Protein AF-A0A841VST2-F1 (afdb_monomer)

Mean predicted aligned error: 13.25 Å

Solvent-accessible surface area (backbone atoms only — not comparable to full-atom values): 5389 Å² total; per-residue (Å²): 130,84,52,74,66,56,55,52,56,49,53,66,72,73,59,92,85,74,96,53,72,66,62,54,51,49,41,41,71,74,68,65,55,63,55,68,82,55,51,55,52,50,56,52,47,56,47,49,56,53,35,39,75,72,58,60,30,74,50,74,58,94,65,34,31,26,31,79,87,70,45,82,41,52,39,72,59,51,45,68,78,58,69,76,88,85,128

Secondary structure (DSSP, 8-state):
---HHHHHHHHHHH--S-S-HHHHHHHHHHS----HHHHHHHHHHHHHHHHHHTTS-SEEETTEEE-TT--EE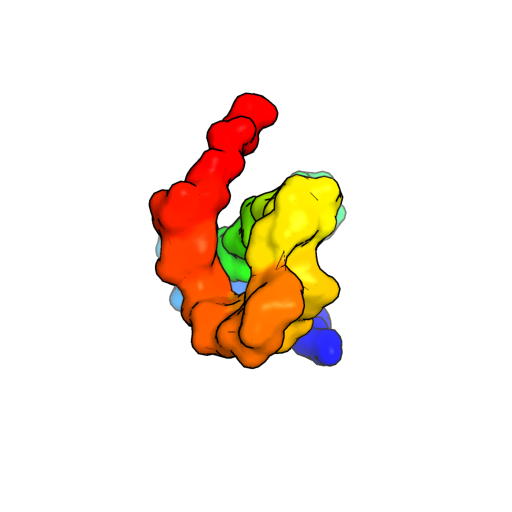EHHHHHHHS-----

pLDDT: mean 76.93, std 16.7, range [44.78, 96.56]

Radius of gyration: 16.6 Å; Cα contacts (8 Å, |Δi|>4): 54; chains: 1; bounding box: 39×29×39 Å

Sequence (87 aa):
MPDAIAYLKEALRTWKGIKSPEAVFVAACKEGCKPESAQVKSAVKDWFEWARRQRIVIAMSGEVVYTPESEAVALAEMMRRYPVLVY

Nearest PDB structures (foldseek):
  8xha-assembly1_B  TM=3.950E-01  e=9.700E+00  Streptomyces albogriseolus 1-36
  2p1a-assembly1_A  TM=2.470E-01  e=5.219E+00  Bacillus cereus ATCC 10987
  7oq4-assembly1_A  TM=2.706E-01  e=4.872E+00  Sulfolobus acidocaldarius DSM 639
  2p1a-assembly1_B  TM=2.590E-01  e=8.452E+00  Bacillus cereus ATCC 10987

Structure (mmCIF, N/CA/C/O backbone):
data_AF-A0A841VST2-F1
#
_entry.id   AF-A0A841VST2-F1
#
loop_
_atom_site.group_PDB
_atom_site.id
_atom_site.type_symbol
_atom_site.label_atom_id
_atom_site.label_alt_id
_atom_site.label_comp_id
_atom_site.label_asym_id
_atom_site.label_entity_id
_atom_site.label_seq_id
_atom_site.pdbx_PDB_ins_code
_atom_site.Cartn_x
_atom_site.Cartn_y
_atom_site.Cartn_z
_atom_site.occupancy
_atom_site.B_iso_or_equiv
_atom_site.auth_seq_id
_atom_site.auth_comp_id
_atom_site.auth_asym_id
_atom_site.auth_atom_id
_atom_site.pdbx_PDB_model_num
ATOM 1 N N . MET A 1 1 ? 12.207 -11.317 -1.825 1.00 44.78 1 MET A N 1
ATOM 2 C CA . MET A 1 1 ? 12.913 -10.201 -2.491 1.00 44.78 1 MET A CA 1
ATOM 3 C C . MET A 1 1 ? 13.228 -10.652 -3.906 1.00 44.78 1 MET A C 1
ATOM 5 O O . MET A 1 1 ? 13.816 -11.720 -4.017 1.00 44.78 1 MET A O 1
ATOM 9 N N . PRO A 1 2 ? 12.787 -9.957 -4.969 1.00 52.53 2 PRO A N 1
ATOM 10 C CA . PRO A 1 2 ? 13.219 -10.296 -6.320 1.00 52.53 2 PRO A CA 1
ATOM 11 C C . PRO A 1 2 ? 14.720 -10.038 -6.419 1.00 52.53 2 PRO A C 1
ATOM 13 O O . PRO A 1 2 ? 15.189 -8.983 -5.989 1.00 52.53 2 PRO A O 1
ATOM 16 N N . ASP A 1 3 ? 15.453 -11.010 -6.945 1.00 69.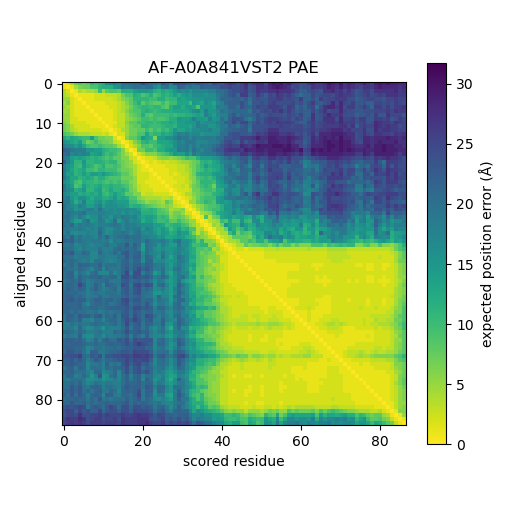56 3 ASP A N 1
ATOM 17 C CA . ASP A 1 3 ? 16.897 -10.910 -7.123 1.00 69.56 3 ASP A CA 1
ATOM 18 C C . ASP A 1 3 ? 17.247 -9.829 -8.164 1.00 69.56 3 ASP A C 1
ATOM 20 O O . ASP A 1 3 ? 16.424 -9.503 -9.028 1.00 69.56 3 ASP A O 1
ATOM 24 N N . ALA A 1 4 ? 18.460 -9.274 -8.124 1.00 69.06 4 ALA A N 1
ATOM 25 C CA . ALA A 1 4 ? 18.870 -8.163 -9.000 1.00 69.06 4 ALA A CA 1
ATOM 26 C C . ALA A 1 4 ? 18.689 -8.485 -10.503 1.00 69.06 4 ALA A C 1
ATOM 28 O O . ALA A 1 4 ? 18.357 -7.619 -11.314 1.00 69.06 4 ALA A O 1
ATOM 29 N N . ILE A 1 5 ? 18.819 -9.765 -10.864 1.00 72.69 5 ILE A N 1
ATOM 30 C CA . ILE A 1 5 ? 18.613 -10.284 -12.222 1.00 72.69 5 ILE A CA 1
ATOM 31 C C . ILE A 1 5 ? 17.137 -10.211 -12.648 1.00 72.69 5 ILE A C 1
ATOM 33 O O . ILE A 1 5 ? 16.848 -9.970 -13.820 1.00 72.69 5 ILE A O 1
ATOM 37 N N . ALA A 1 6 ? 16.193 -10.408 -11.724 1.00 71.00 6 ALA A N 1
ATOM 38 C CA . ALA A 1 6 ? 14.766 -10.302 -12.021 1.00 71.00 6 ALA A CA 1
ATOM 39 C C . ALA A 1 6 ? 14.383 -8.850 -12.345 1.00 71.00 6 ALA A C 1
ATOM 41 O O . ALA A 1 6 ? 13.689 -8.611 -13.332 1.00 71.00 6 ALA A O 1
ATOM 42 N N . TYR A 1 7 ? 14.932 -7.890 -11.593 1.00 66.56 7 TYR A N 1
ATOM 43 C CA . TYR A 1 7 ? 14.775 -6.460 -11.875 1.00 66.56 7 TYR A CA 1
ATOM 44 C C . TYR A 1 7 ? 15.323 -6.072 -13.251 1.00 66.56 7 TYR A C 1
ATOM 46 O O . TYR A 1 7 ? 14.648 -5.373 -14.005 1.00 66.56 7 TYR A O 1
ATOM 54 N N . LEU A 1 8 ? 16.513 -6.565 -13.608 1.00 67.38 8 LEU A N 1
ATOM 55 C CA . LEU A 1 8 ? 17.116 -6.299 -14.914 1.00 67.38 8 LEU A CA 1
ATOM 56 C C . LEU A 1 8 ? 16.266 -6.864 -16.065 1.00 67.38 8 LEU A C 1
ATOM 58 O O . LEU A 1 8 ? 16.048 -6.191 -17.069 1.00 67.38 8 LEU A O 1
ATOM 62 N N . LYS A 1 9 ? 15.746 -8.088 -15.913 1.00 72.50 9 LYS A N 1
ATOM 63 C CA . LYS A 1 9 ? 14.894 -8.734 -16.926 1.00 72.50 9 LYS A CA 1
ATOM 64 C C . LYS A 1 9 ? 13.564 -8.011 -17.132 1.00 72.50 9 LYS A C 1
ATOM 66 O O . LYS A 1 9 ? 13.084 -7.948 -18.262 1.00 72.50 9 LYS A O 1
ATOM 71 N N . GLU A 1 10 ? 12.966 -7.491 -16.065 1.00 68.88 10 GLU A N 1
ATOM 72 C CA . GLU A 1 10 ? 11.714 -6.735 -16.143 1.00 68.88 10 GLU A CA 1
ATOM 73 C C . GLU A 1 10 ? 11.934 -5.368 -16.801 1.00 68.88 10 GLU A C 1
ATOM 75 O O . GLU A 1 10 ? 11.226 -5.033 -17.747 1.00 68.88 10 GLU A O 1
ATOM 80 N N . ALA A 1 11 ? 12.987 -4.646 -16.401 1.00 65.75 11 ALA A N 1
ATOM 81 C CA . ALA A 1 11 ? 13.350 -3.356 -16.988 1.00 65.75 11 ALA A CA 1
ATOM 82 C C . ALA A 1 11 ? 13.646 -3.444 -18.499 1.00 65.75 11 ALA A C 1
ATOM 84 O O . ALA A 1 11 ? 13.270 -2.551 -19.254 1.00 65.75 11 ALA A O 1
ATOM 85 N N . LEU A 1 12 ? 14.266 -4.539 -18.961 1.00 67.75 12 LEU A N 1
ATOM 86 C CA . LEU A 1 12 ? 14.507 -4.784 -20.390 1.00 67.75 12 LEU A CA 1
ATOM 87 C C . LEU A 1 12 ? 13.225 -5.088 -21.184 1.00 67.75 12 LEU A C 1
ATOM 89 O O . LEU A 1 12 ? 13.186 -4.844 -22.388 1.00 67.75 12 LEU A O 1
ATOM 93 N N . ARG A 1 13 ? 12.183 -5.637 -20.545 1.00 68.00 13 ARG A N 1
ATOM 94 C CA . ARG A 1 13 ? 10.920 -6.007 -21.209 1.00 68.00 13 ARG A CA 1
ATOM 95 C C . ARG A 1 13 ? 9.983 -4.824 -21.425 1.00 68.00 13 ARG A C 1
ATOM 97 O O . ARG A 1 13 ? 9.213 -4.847 -22.380 1.00 68.00 13 ARG A O 1
ATOM 104 N N . THR A 1 14 ? 10.010 -3.829 -20.543 1.00 62.53 14 THR A N 1
ATOM 105 C CA . THR A 1 14 ? 9.026 -2.737 -20.542 1.00 62.53 14 THR A CA 1
ATOM 106 C C . THR A 1 14 ? 9.488 -1.473 -21.267 1.00 62.53 14 THR A C 1
ATOM 108 O O . THR A 1 14 ? 8.637 -0.663 -21.629 1.00 62.53 14 THR A O 1
ATOM 111 N N . TRP A 1 15 ? 10.786 -1.291 -21.553 1.00 70.81 15 TRP A N 1
ATOM 112 C CA . TRP A 1 15 ? 11.284 -0.013 -22.084 1.00 70.81 15 TRP A CA 1
ATOM 113 C C . TRP A 1 15 ? 11.617 -0.001 -23.582 1.00 70.81 15 TRP A C 1
ATOM 115 O O . TRP A 1 15 ? 12.613 -0.559 -24.040 1.00 70.81 15 TRP A O 1
ATOM 125 N N . LYS A 1 16 ? 10.808 0.745 -24.351 1.00 54.66 16 LYS A N 1
ATOM 126 C CA . LYS A 1 16 ? 11.099 1.153 -25.734 1.00 54.66 16 LYS A CA 1
ATOM 127 C C . LYS A 1 16 ? 12.027 2.376 -25.722 1.00 54.66 16 LYS A C 1
ATOM 129 O O . LYS A 1 16 ? 11.549 3.475 -25.465 1.00 54.66 16 LYS A O 1
ATOM 134 N N . GLY A 1 17 ? 13.319 2.213 -26.033 1.00 57.66 17 GLY A N 1
ATOM 135 C CA . GLY A 1 17 ? 14.143 3.368 -26.438 1.00 57.66 17 GLY A CA 1
ATOM 136 C C . GLY A 1 17 ? 15.615 3.448 -26.019 1.00 57.66 17 GLY A C 1
ATOM 137 O O . GLY A 1 17 ? 16.195 4.514 -26.201 1.00 57.66 17 GLY A O 1
ATOM 138 N N . ILE A 1 18 ? 16.258 2.393 -25.502 1.00 53.62 18 ILE A N 1
ATOM 139 C CA . ILE A 1 18 ? 17.702 2.429 -25.171 1.00 53.62 18 ILE A CA 1
ATOM 140 C C . ILE A 1 18 ? 18.470 1.371 -25.978 1.00 53.62 18 ILE A C 1
ATOM 142 O O . ILE A 1 18 ? 17.991 0.258 -26.170 1.00 53.62 18 ILE A O 1
ATOM 146 N N . LYS A 1 19 ? 19.660 1.738 -26.481 1.00 60.06 19 LYS A N 1
ATOM 147 C CA . LYS A 1 19 ? 20.448 0.962 -27.459 1.00 60.06 19 LYS A CA 1
ATOM 148 C C . LYS A 1 19 ? 21.261 -0.214 -26.876 1.00 60.06 19 LYS A C 1
ATOM 150 O O . LYS A 1 19 ? 21.664 -1.061 -27.668 1.00 60.06 19 LYS A O 1
ATOM 155 N N . SER A 1 20 ? 21.514 -0.301 -25.558 1.00 64.12 20 SER A N 1
ATOM 156 C CA . SER A 1 20 ? 22.212 -1.459 -24.953 1.00 64.12 20 SER A CA 1
ATOM 157 C C . SER A 1 20 ? 21.970 -1.655 -23.435 1.00 64.12 20 SER A C 1
ATOM 159 O O . SER A 1 20 ? 21.623 -0.693 -22.742 1.00 64.12 20 SER A O 1
ATOM 161 N N . PRO A 1 21 ? 22.174 -2.878 -22.894 1.00 62.47 21 PRO A N 1
ATOM 162 C CA . PRO A 1 21 ? 22.041 -3.202 -21.465 1.00 62.47 21 PRO A CA 1
ATOM 163 C C . PRO A 1 21 ? 23.014 -2.472 -20.522 1.00 62.47 21 PRO A C 1
ATOM 165 O O . PRO A 1 21 ? 22.670 -2.235 -19.365 1.00 62.47 21 PRO A O 1
ATOM 168 N N . GLU A 1 22 ? 24.209 -2.078 -20.972 1.00 65.94 22 GLU A N 1
ATOM 169 C CA . GLU A 1 22 ? 25.169 -1.345 -20.129 1.00 65.94 22 GLU A CA 1
ATOM 170 C C . GLU A 1 22 ? 24.655 0.048 -19.755 1.00 65.94 22 GLU A C 1
ATOM 172 O O . GLU A 1 22 ? 24.811 0.486 -18.615 1.00 65.94 22 GLU A O 1
ATOM 177 N N . ALA A 1 23 ? 23.990 0.733 -20.689 1.00 65.06 23 ALA A N 1
ATOM 178 C CA . ALA A 1 23 ? 23.376 2.031 -20.422 1.00 65.06 23 ALA A CA 1
ATOM 179 C C . ALA A 1 23 ? 22.285 1.928 -19.339 1.00 65.06 23 ALA A C 1
ATOM 181 O O . ALA A 1 23 ? 22.154 2.820 -18.501 1.00 65.06 23 ALA A O 1
ATOM 182 N N . VAL A 1 24 ? 21.561 0.803 -19.307 1.00 61.25 24 VAL A N 1
ATOM 183 C CA . VAL A 1 24 ? 20.551 0.498 -18.279 1.00 61.25 24 VAL A CA 1
ATOM 184 C C . VAL A 1 24 ? 21.202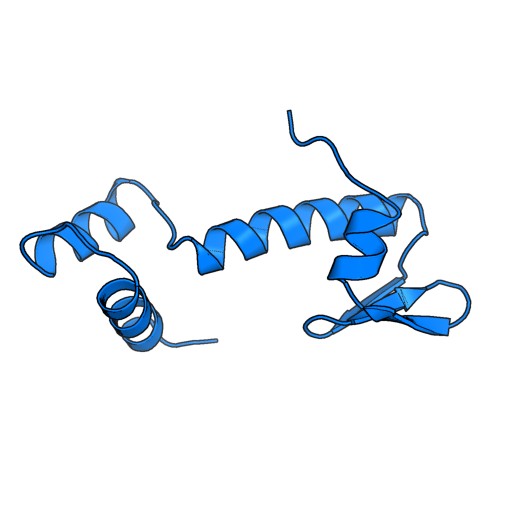 0.322 -16.906 1.00 61.25 24 VAL A C 1
ATOM 186 O O . VAL A 1 24 ? 20.715 0.865 -15.915 1.00 61.25 24 VAL A O 1
ATOM 189 N N . PHE A 1 25 ? 22.327 -0.393 -16.841 1.00 64.94 25 PHE A N 1
ATOM 190 C CA . PHE A 1 25 ? 23.069 -0.582 -15.596 1.00 64.94 25 PHE A CA 1
ATOM 191 C C . PHE A 1 25 ? 23.598 0.749 -15.041 1.00 64.94 25 PHE A C 1
ATOM 193 O O . PHE A 1 25 ? 23.466 1.027 -13.851 1.00 64.94 25 PHE A O 1
ATOM 200 N N . VAL A 1 26 ? 24.133 1.614 -15.907 1.00 67.62 26 VAL A N 1
ATOM 201 C CA . VAL A 1 26 ? 24.649 2.928 -15.501 1.00 67.62 26 VAL A CA 1
ATOM 202 C C . VAL A 1 26 ? 23.538 3.836 -14.966 1.00 67.62 26 VAL A C 1
ATOM 204 O O . VAL A 1 26 ? 23.735 4.436 -13.912 1.00 67.62 26 VAL A O 1
ATOM 207 N N . ALA A 1 27 ? 22.372 3.903 -15.616 1.00 64.88 27 ALA A N 1
ATOM 208 C CA . ALA A 1 27 ? 21.249 4.727 -15.151 1.00 64.88 27 ALA A CA 1
ATOM 209 C C . ALA A 1 27 ? 20.705 4.259 -13.787 1.00 64.88 27 ALA A C 1
ATOM 211 O O . ALA A 1 27 ? 20.482 5.067 -12.884 1.00 64.88 27 ALA A O 1
ATOM 212 N N . ALA A 1 28 ? 20.563 2.944 -13.593 1.00 63.22 28 ALA A N 1
ATOM 213 C CA . ALA A 1 28 ? 20.116 2.387 -12.318 1.00 63.22 28 ALA A CA 1
ATOM 214 C C . ALA A 1 28 ? 21.137 2.621 -11.187 1.00 63.22 28 ALA A C 1
ATOM 216 O O . ALA A 1 28 ? 20.753 2.972 -10.071 1.00 63.22 28 ALA A O 1
ATOM 217 N N . CYS A 1 29 ? 22.435 2.448 -11.464 1.00 68.56 29 CYS A N 1
ATOM 218 C CA . CYS A 1 29 ? 23.485 2.522 -10.446 1.00 68.56 29 CYS A CA 1
ATOM 219 C C . CYS A 1 29 ? 23.978 3.944 -10.143 1.00 68.56 29 CYS A C 1
ATOM 221 O O . CYS A 1 29 ? 24.339 4.209 -8.999 1.00 68.56 29 CYS A O 1
ATOM 223 N N . LYS A 1 30 ? 24.030 4.849 -11.130 1.00 62.12 30 LYS A N 1
ATOM 224 C CA . LYS A 1 30 ? 24.511 6.230 -10.929 1.00 62.12 30 LYS A CA 1
ATOM 225 C C . LYS A 1 30 ? 23.398 7.224 -10.633 1.00 62.12 30 LYS A C 1
ATOM 227 O O . LYS A 1 30 ? 23.597 8.103 -9.805 1.00 62.12 30 LYS A O 1
ATOM 232 N N . GLU A 1 31 ? 22.258 7.107 -11.305 1.00 63.41 31 GLU A N 1
ATOM 233 C CA . GLU A 1 31 ? 21.191 8.116 -11.226 1.00 63.41 31 GLU A CA 1
ATOM 234 C C . GLU A 1 31 ? 20.089 7.720 -10.235 1.00 63.41 31 GLU A C 1
ATOM 236 O O . GLU A 1 31 ? 19.174 8.495 -9.973 1.00 63.41 31 GLU A O 1
ATOM 241 N N . GLY A 1 32 ? 20.159 6.506 -9.672 1.00 61.25 32 GLY A N 1
ATOM 242 C CA . GLY A 1 32 ? 19.144 5.985 -8.754 1.00 61.25 32 GLY A CA 1
ATOM 243 C C . GLY A 1 32 ? 17.770 5.824 -9.410 1.00 61.25 32 GLY A C 1
ATOM 244 O O . GLY A 1 32 ? 16.760 5.700 -8.711 1.00 61.25 32 GLY A O 1
ATOM 245 N N . CYS A 1 33 ? 17.724 5.837 -10.745 1.00 55.94 33 CYS A N 1
ATOM 246 C CA . CYS A 1 33 ? 16.493 5.818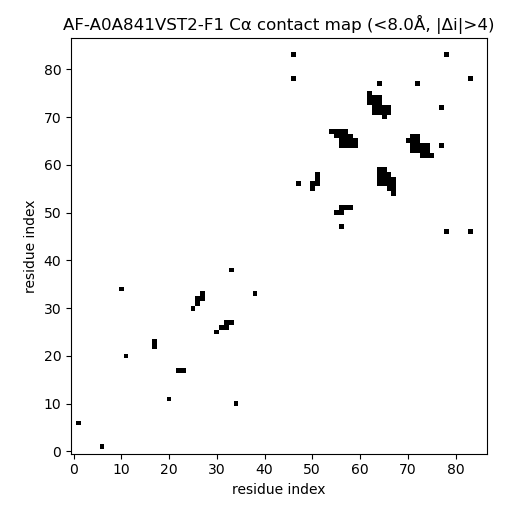 -11.511 1.00 55.94 33 CYS A CA 1
ATOM 247 C C . CYS A 1 33 ? 15.867 4.425 -11.400 1.00 55.94 33 CYS A C 1
ATOM 249 O O . CYS A 1 33 ? 16.388 3.431 -11.912 1.00 55.94 33 CYS A O 1
ATOM 251 N N . LYS A 1 34 ? 14.769 4.336 -10.648 1.00 53.84 34 LYS A N 1
ATOM 252 C CA . LYS A 1 34 ? 14.038 3.088 -10.437 1.00 53.84 34 LYS A CA 1
ATOM 253 C C . LYS A 1 34 ? 13.086 2.838 -11.605 1.00 53.84 34 LYS A C 1
ATOM 255 O O . LYS A 1 34 ? 12.486 3.799 -12.096 1.00 53.84 34 LYS A O 1
ATOM 260 N N . PRO A 1 35 ? 12.888 1.568 -12.007 1.00 56.22 35 PRO A N 1
ATOM 261 C CA . PRO A 1 35 ? 11.884 1.237 -13.002 1.00 56.22 35 PRO A CA 1
ATOM 262 C C . PRO A 1 35 ? 10.501 1.727 -12.556 1.00 56.22 35 PRO A C 1
ATOM 264 O O . PRO A 1 35 ? 10.241 1.835 -11.359 1.00 56.22 35 PRO A O 1
ATOM 267 N N . GLU A 1 36 ? 9.608 2.019 -13.500 1.00 52.94 36 GLU A N 1
ATOM 268 C CA . GLU A 1 36 ? 8.271 2.572 -13.231 1.00 52.94 36 GLU A CA 1
ATOM 269 C C . GLU A 1 36 ? 7.491 1.7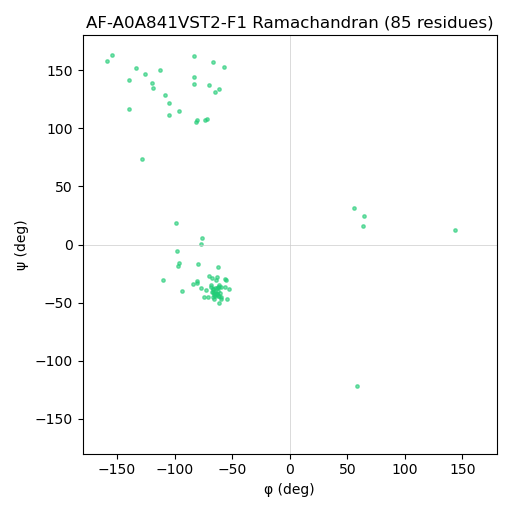30 -12.199 1.00 52.94 36 GLU A C 1
ATOM 271 O O . GLU A 1 36 ? 6.913 2.264 -11.251 1.00 52.94 36 GLU A O 1
ATOM 276 N N . SER A 1 37 ? 7.625 0.398 -12.263 1.00 49.78 37 SER A N 1
ATOM 277 C CA . SER A 1 37 ? 7.048 -0.546 -11.292 1.00 49.78 37 SER A CA 1
ATOM 278 C C . SER A 1 37 ? 7.574 -0.385 -9.857 1.00 49.78 37 SER A C 1
ATOM 280 O O . SER A 1 37 ? 6.934 -0.818 -8.899 1.00 49.78 37 SER A O 1
ATOM 282 N N . ALA A 1 38 ? 8.727 0.256 -9.669 1.00 49.78 38 ALA A N 1
ATOM 283 C CA . ALA A 1 38 ? 9.296 0.600 -8.371 1.00 49.78 38 ALA A CA 1
ATOM 284 C C . ALA A 1 38 ? 9.000 2.049 -7.928 1.00 49.78 38 ALA A C 1
ATOM 286 O O . ALA A 1 38 ? 9.069 2.310 -6.727 1.00 49.78 38 ALA A O 1
ATOM 287 N N . GLN A 1 39 ? 8.615 2.954 -8.836 1.00 49.06 39 GLN A N 1
ATOM 288 C CA . GLN A 1 39 ? 8.079 4.287 -8.496 1.00 49.06 39 GLN A CA 1
ATOM 289 C C . GLN A 1 39 ? 6.616 4.202 -8.032 1.00 49.06 39 GLN A C 1
ATOM 291 O O . GLN A 1 39 ? 6.230 4.838 -7.054 1.00 49.06 39 GLN A O 1
ATOM 296 N N . VAL A 1 40 ? 5.816 3.315 -8.636 1.00 56.06 40 VAL A N 1
ATOM 297 C CA . VAL A 1 40 ? 4.465 2.991 -8.136 1.00 56.06 40 VAL A CA 1
ATOM 298 C C . VAL A 1 40 ? 4.525 2.512 -6.677 1.00 56.06 40 VAL A C 1
ATOM 300 O O . VAL A 1 40 ? 3.692 2.888 -5.856 1.00 56.06 40 VAL A O 1
ATOM 303 N N . LYS A 1 41 ? 5.575 1.767 -6.302 1.00 66.12 41 LYS A N 1
ATOM 304 C CA . LYS A 1 41 ? 5.785 1.310 -4.917 1.00 66.12 41 LYS A CA 1
ATOM 305 C C . LYS A 1 41 ? 6.097 2.445 -3.935 1.00 66.12 41 LYS A C 1
ATOM 307 O O . LYS A 1 41 ? 5.774 2.288 -2.760 1.00 66.12 41 LYS A O 1
ATOM 312 N N . SER A 1 42 ? 6.710 3.558 -4.361 1.00 73.81 42 SER A N 1
ATOM 313 C CA . SER A 1 42 ? 6.928 4.703 -3.461 1.00 73.81 42 SER A CA 1
ATOM 314 C C . SER A 1 42 ? 5.636 5.474 -3.208 1.00 73.81 42 SER A C 1
ATOM 316 O O . SER A 1 42 ? 5.310 5.698 -2.049 1.00 73.81 42 SER A O 1
ATOM 318 N N . ALA A 1 43 ? 4.840 5.753 -4.247 1.00 81.69 43 ALA A N 1
ATOM 319 C CA . ALA A 1 43 ? 3.549 6.432 -4.085 1.00 81.69 43 ALA A CA 1
ATOM 320 C C . ALA A 1 43 ? 2.575 5.638 -3.194 1.00 81.69 43 ALA A C 1
ATOM 322 O O . A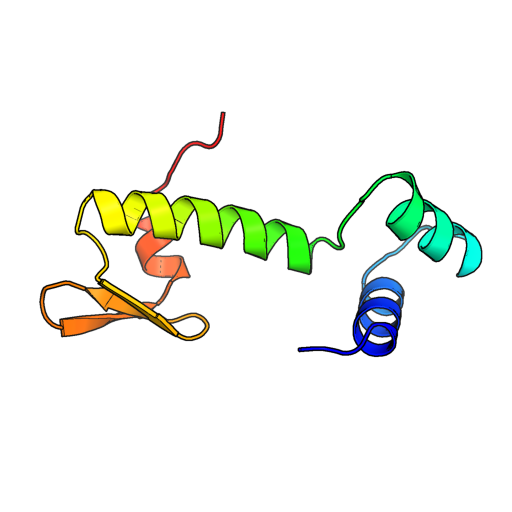LA A 1 43 ? 1.923 6.202 -2.317 1.00 81.69 43 ALA A O 1
ATOM 323 N N . VAL A 1 44 ? 2.521 4.311 -3.366 1.00 88.94 44 VAL A N 1
ATOM 324 C CA . VAL A 1 44 ? 1.716 3.419 -2.514 1.00 88.94 44 VAL A CA 1
ATOM 325 C C . VAL A 1 44 ? 2.186 3.452 -1.060 1.00 88.94 44 VAL A C 1
ATOM 327 O O . VAL A 1 44 ? 1.364 3.462 -0.145 1.00 88.94 44 VAL A O 1
ATOM 330 N N . LYS A 1 45 ? 3.504 3.486 -0.830 1.00 88.44 45 LYS A N 1
ATOM 331 C CA . LYS A 1 45 ? 4.070 3.537 0.520 1.00 88.44 45 LYS A CA 1
ATOM 332 C C . LYS A 1 45 ? 3.731 4.851 1.224 1.00 88.44 45 LYS A C 1
ATOM 334 O O . LYS A 1 45 ? 3.294 4.816 2.372 1.00 88.44 45 LYS A O 1
ATOM 339 N N . ASP A 1 46 ? 3.908 5.978 0.543 1.00 90.50 46 ASP A N 1
ATOM 340 C CA . ASP A 1 46 ? 3.633 7.299 1.112 1.00 90.50 46 ASP A CA 1
ATOM 341 C C . ASP A 1 46 ? 2.138 7.469 1.409 1.00 90.50 46 ASP A C 1
ATOM 343 O O . ASP A 1 46 ? 1.760 7.925 2.492 1.00 90.50 46 ASP A O 1
ATOM 347 N N . TRP A 1 47 ? 1.282 6.996 0.496 1.00 93.62 47 TRP A N 1
ATOM 348 C CA . TRP A 1 47 ? -0.158 6.932 0.722 1.00 93.62 47 TRP A CA 1
ATOM 349 C C . TRP A 1 47 ? -0.512 6.063 1.935 1.00 93.62 47 TRP A C 1
ATOM 351 O O . TRP A 1 47 ? -1.284 6.497 2.788 1.00 93.62 47 TRP A O 1
ATOM 361 N N . PHE A 1 48 ? 0.067 4.861 2.052 1.00 93.00 48 PHE A N 1
ATOM 362 C CA . PHE A 1 48 ? -0.226 3.943 3.155 1.00 93.00 48 PHE A CA 1
ATOM 363 C C . PHE A 1 48 ? 0.171 4.530 4.514 1.00 93.00 48 PHE A C 1
ATOM 365 O O . PHE A 1 48 ? -0.608 4.463 5.464 1.00 93.00 48 PHE A O 1
ATOM 372 N N . GLU A 1 49 ? 1.354 5.139 4.616 1.00 93.19 49 GLU A N 1
ATOM 373 C CA . GLU A 1 49 ? 1.815 5.790 5.847 1.00 93.19 49 GLU A CA 1
ATOM 374 C C . GLU A 1 49 ? 0.894 6.944 6.261 1.00 93.19 49 GLU A C 1
ATOM 376 O O . GLU A 1 49 ? 0.514 7.057 7.431 1.00 93.19 49 GLU A O 1
ATOM 381 N N . TRP A 1 50 ? 0.482 7.781 5.305 1.00 94.81 50 TRP A N 1
ATOM 382 C CA . TRP A 1 50 ? -0.497 8.834 5.561 1.00 94.81 50 TRP A CA 1
ATOM 383 C C . TRP A 1 50 ? -1.848 8.255 6.011 1.00 94.81 50 TRP A C 1
ATOM 385 O O . TRP A 1 50 ? -2.361 8.641 7.065 1.00 94.81 50 TRP A O 1
ATOM 395 N N . ALA A 1 51 ? -2.394 7.286 5.272 1.00 95.12 51 ALA A N 1
ATOM 396 C CA . ALA A 1 51 ? -3.701 6.691 5.540 1.00 95.12 51 ALA A CA 1
ATOM 397 C C . ALA A 1 51 ? -3.733 5.988 6.906 1.00 95.12 51 ALA A C 1
ATOM 399 O O . ALA A 1 51 ? -4.717 6.084 7.642 1.00 95.12 51 ALA A O 1
ATOM 400 N N . ARG A 1 52 ? -2.628 5.343 7.295 1.00 94.31 52 ARG A N 1
ATOM 401 C CA . ARG A 1 52 ? -2.473 4.717 8.610 1.00 94.31 52 ARG A CA 1
ATOM 402 C C . ARG A 1 52 ? -2.456 5.743 9.743 1.00 94.31 52 ARG A C 1
ATOM 404 O O . ARG A 1 52 ? -3.093 5.520 10.771 1.00 94.31 52 ARG A O 1
ATOM 411 N N . ARG A 1 53 ? -1.786 6.890 9.566 1.00 95.12 53 ARG A N 1
ATOM 412 C CA . ARG A 1 53 ? -1.802 7.995 10.550 1.00 95.12 53 ARG A CA 1
ATOM 413 C C . ARG A 1 53 ? -3.196 8.591 10.733 1.00 95.12 53 ARG A C 1
ATOM 415 O O . ARG A 1 53 ? -3.567 8.908 11.858 1.00 95.12 53 ARG A O 1
ATOM 422 N N . GLN A 1 54 ? -3.970 8.689 9.652 1.00 95.56 54 GLN A N 1
ATOM 423 C CA . GLN A 1 54 ? -5.368 9.133 9.686 1.00 95.56 54 GLN A CA 1
ATOM 424 C C . GLN A 1 54 ? -6.339 8.051 10.190 1.00 95.56 54 GLN A C 1
ATOM 426 O O . GLN A 1 54 ? -7.537 8.301 10.269 1.00 95.56 54 GLN A O 1
ATOM 431 N N . ARG A 1 55 ? -5.837 6.853 10.538 1.00 94.81 55 ARG A N 1
ATOM 432 C CA . ARG A 1 55 ? -6.632 5.677 10.929 1.00 94.81 55 ARG A CA 1
ATOM 433 C C . ARG A 1 55 ? -7.665 5.257 9.878 1.00 94.81 55 ARG A C 1
ATOM 435 O O . ARG A 1 55 ? -8.698 4.711 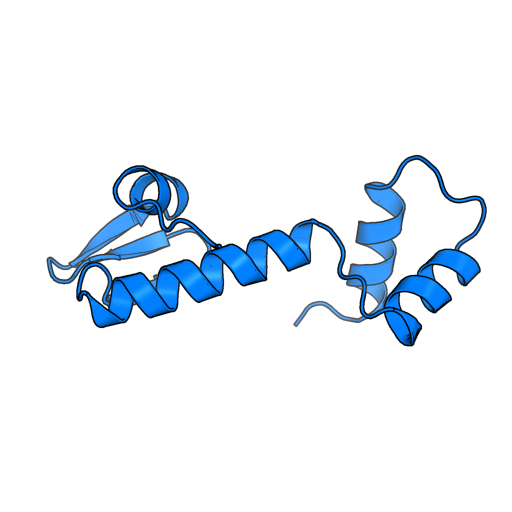10.223 1.00 94.81 55 ARG A O 1
ATOM 442 N N . ILE A 1 56 ? -7.373 5.483 8.601 1.00 95.75 56 ILE A N 1
ATOM 443 C CA . ILE A 1 56 ? -8.204 5.023 7.478 1.00 95.75 56 ILE A CA 1
ATOM 444 C C . ILE A 1 56 ? -7.912 3.545 7.173 1.00 95.75 56 ILE A C 1
ATOM 446 O O . ILE A 1 56 ? -8.799 2.792 6.782 1.00 95.75 56 ILE A O 1
ATOM 450 N N . VAL A 1 57 ? -6.662 3.113 7.372 1.00 96.06 57 VAL A 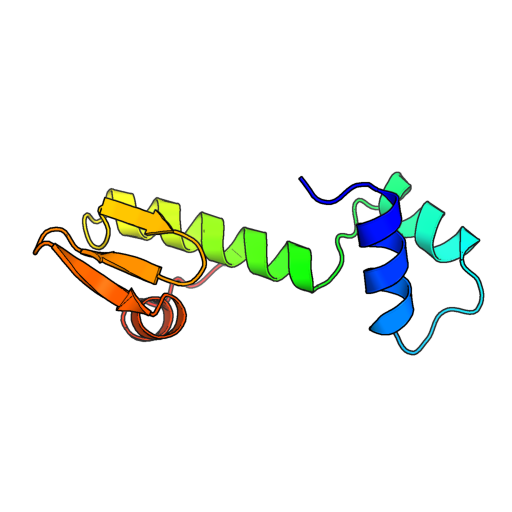N 1
ATOM 451 C CA . VAL A 1 57 ? -6.221 1.718 7.215 1.00 96.06 57 VAL A CA 1
ATOM 452 C C . VAL A 1 57 ? -5.364 1.289 8.405 1.00 96.06 57 VAL A C 1
ATOM 454 O O . VAL A 1 57 ? -4.676 2.109 9.013 1.00 96.06 57 VAL A O 1
ATOM 457 N N . ILE A 1 58 ? -5.372 -0.005 8.728 1.00 95.12 58 ILE A N 1
ATOM 458 C CA . ILE A 1 58 ? -4.586 -0.592 9.827 1.00 95.12 58 ILE A CA 1
ATOM 459 C C . ILE A 1 58 ? -3.438 -1.479 9.333 1.00 95.12 58 ILE A C 1
ATOM 461 O O . ILE A 1 58 ? -2.393 -1.552 9.983 1.00 95.12 58 ILE A O 1
ATOM 465 N N . ALA A 1 59 ? -3.604 -2.124 8.176 1.00 93.50 59 ALA A N 1
ATOM 466 C CA . ALA A 1 59 ? -2.629 -3.032 7.580 1.00 93.50 59 ALA A CA 1
ATOM 467 C C . ALA A 1 59 ? -2.800 -3.109 6.055 1.00 93.50 59 ALA A C 1
ATOM 469 O O . ALA A 1 59 ? -3.843 -2.737 5.518 1.00 93.50 59 ALA A O 1
ATOM 470 N N . MET A 1 60 ? -1.779 -3.620 5.363 1.00 92.94 60 MET A N 1
ATOM 471 C CA . MET A 1 60 ? -1.801 -3.881 3.923 1.00 92.94 60 MET A CA 1
ATOM 472 C C . MET A 1 60 ? -1.105 -5.209 3.622 1.00 92.94 60 MET A C 1
ATOM 474 O O . MET A 1 60 ? -0.084 -5.528 4.231 1.00 92.94 60 MET A O 1
ATOM 478 N N . SER A 1 61 ? -1.641 -5.962 2.664 1.00 88.38 61 SER A N 1
ATOM 479 C CA . SER A 1 61 ? -1.011 -7.156 2.103 1.00 88.38 61 SER A CA 1
ATOM 480 C C . SER A 1 61 ? -1.231 -7.183 0.593 1.00 88.38 61 SER A C 1
ATOM 482 O O . SER A 1 61 ? -2.369 -7.247 0.129 1.00 88.38 61 SER A O 1
ATOM 484 N N . GLY A 1 62 ? -0.147 -7.104 -0.183 1.00 87.19 62 GLY A N 1
ATOM 485 C CA . GLY A 1 62 ? -0.234 -6.986 -1.640 1.00 87.19 62 GLY A CA 1
ATOM 486 C C . GLY A 1 62 ? -1.031 -5.746 -2.057 1.00 87.19 62 GLY A C 1
ATOM 487 O O . GLY A 1 62 ? -0.680 -4.633 -1.674 1.00 87.19 62 GLY A O 1
ATOM 488 N N . GLU A 1 63 ? -2.104 -5.955 -2.819 1.00 90.62 63 GLU A N 1
ATOM 489 C CA . GLU A 1 63 ? -3.010 -4.905 -3.313 1.00 90.62 63 GLU A CA 1
ATOM 490 C C . GLU A 1 63 ? -4.292 -4.769 -2.472 1.00 90.62 63 GLU A C 1
ATOM 492 O O . GLU A 1 63 ? -5.282 -4.201 -2.931 1.00 90.62 63 GLU A O 1
ATOM 497 N N . VAL A 1 64 ? -4.295 -5.289 -1.242 1.00 93.25 64 VAL A N 1
ATOM 498 C CA . VAL A 1 64 ? -5.433 -5.223 -0.316 1.00 93.25 64 VAL A CA 1
ATOM 499 C C . VAL A 1 64 ? -5.036 -4.460 0.940 1.00 93.25 64 VAL A C 1
ATOM 501 O O . VAL A 1 64 ? -3.976 -4.706 1.522 1.00 93.25 64 VAL A O 1
ATOM 504 N N . VAL 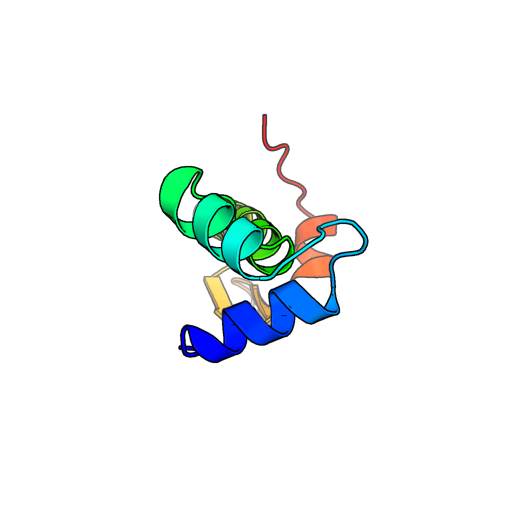A 1 65 ? -5.908 -3.557 1.380 1.00 95.75 65 VAL A N 1
ATOM 505 C CA . VAL A 1 65 ? -5.796 -2.838 2.651 1.00 95.75 65 VAL A CA 1
ATOM 506 C C . VAL A 1 65 ? -6.914 -3.256 3.596 1.00 95.75 65 VAL A C 1
ATOM 508 O O . VAL A 1 65 ? -8.010 -3.604 3.161 1.00 95.75 65 VAL A O 1
ATOM 511 N N . TYR A 1 66 ? -6.623 -3.207 4.891 1.00 96.25 66 TYR A N 1
ATOM 512 C CA . TYR A 1 66 ? -7.569 -3.537 5.950 1.00 96.25 66 TYR A CA 1
ATOM 513 C C . TYR A 1 66 ? -7.991 -2.263 6.677 1.00 96.25 66 TYR A C 1
ATOM 515 O O . TYR A 1 66 ? -7.120 -1.491 7.096 1.00 96.25 66 TYR A O 1
ATOM 523 N N . THR A 1 67 ? -9.295 -2.035 6.820 1.00 96.12 67 THR A N 1
ATOM 524 C CA . THR A 1 67 ? -9.856 -0.888 7.553 1.00 96.12 67 THR A CA 1
ATOM 525 C C . THR A 1 67 ? -9.921 -1.173 9.061 1.00 96.12 67 THR A C 1
ATOM 527 O O . THR A 1 67 ? -9.836 -2.335 9.473 1.00 96.12 67 THR A O 1
ATOM 530 N N . PRO A 1 68 ? -10.062 -0.148 9.922 1.00 95.62 68 PRO A N 1
ATOM 531 C CA . PRO A 1 68 ? -10.335 -0.347 11.349 1.00 95.62 68 PRO A CA 1
ATOM 532 C C . PRO A 1 68 ? -11.588 -1.188 11.624 1.00 95.62 68 PRO A C 1
ATOM 534 O O . PRO A 1 68 ? -11.639 -1.913 12.615 1.00 95.62 68 PRO A O 1
ATOM 537 N N . GLU A 1 69 ? -12.569 -1.138 10.724 1.00 94.69 69 GLU A N 1
ATOM 538 C CA . GLU A 1 69 ? -13.805 -1.924 10.756 1.00 94.69 69 GLU A CA 1
ATOM 539 C C . GLU A 1 69 ? -13.585 -3.389 10.335 1.00 94.69 69 GLU A C 1
ATOM 541 O O . GLU A 1 69 ? -14.532 -4.167 10.261 1.00 94.69 69 GLU A O 1
ATOM 546 N N . SER A 1 70 ? -12.329 -3.792 10.112 1.00 90.06 70 SER A N 1
ATOM 547 C CA . SER A 1 70 ? -11.920 -5.127 9.659 1.00 90.06 70 SER A CA 1
ATOM 548 C C . SER A 1 70 ? -12.404 -5.489 8.251 1.00 90.06 70 SER A C 1
ATOM 550 O O . SER A 1 70 ? -12.488 -6.669 7.908 1.00 90.06 70 SER A O 1
ATOM 552 N N . GLU A 1 71 ? -12.670 -4.491 7.404 1.00 94.81 71 GLU A N 1
ATOM 553 C CA . GLU A 1 71 ? -12.987 -4.716 5.995 1.00 94.81 71 GLU A CA 1
ATOM 554 C C . GLU A 1 71 ? -11.705 -4.865 5.171 1.00 94.81 71 GLU A C 1
ATOM 556 O O . GLU A 1 71 ? -10.744 -4.115 5.349 1.00 94.81 71 GLU A O 1
ATOM 561 N N . ALA A 1 72 ? -11.700 -5.818 4.238 1.00 95.75 72 ALA A N 1
ATOM 562 C CA . ALA A 1 72 ? -10.645 -5.974 3.243 1.00 95.75 72 ALA A CA 1
ATOM 563 C C . ALA A 1 72 ? -11.067 -5.279 1.942 1.00 95.75 72 ALA A C 1
ATOM 565 O O . ALA A 1 72 ? -12.029 -5.696 1.298 1.00 95.75 72 ALA A O 1
ATOM 566 N N . VAL A 1 73 ? -10.347 -4.228 1.551 1.00 96.56 73 VAL A N 1
ATOM 567 C CA . VAL A 1 73 ? -10.689 -3.384 0.395 1.00 96.56 73 VAL A CA 1
ATOM 568 C C . VAL A 1 73 ? -9.501 -3.296 -0.557 1.00 96.56 73 VAL A C 1
ATOM 570 O O . VAL A 1 73 ? -8.343 -3.301 -0.134 1.00 96.56 73 VAL A O 1
ATOM 573 N N . ALA A 1 74 ? -9.770 -3.208 -1.860 1.00 96.56 74 ALA A N 1
ATOM 574 C CA . ALA A 1 74 ? -8.723 -3.032 -2.859 1.00 96.56 74 ALA A CA 1
ATOM 575 C C . ALA A 1 74 ? -7.965 -1.708 -2.640 1.00 96.56 74 ALA A C 1
ATOM 577 O O . ALA A 1 74 ? -8.566 -0.642 -2.487 1.00 96.56 74 ALA A O 1
ATOM 578 N N . LEU A 1 75 ? -6.632 -1.761 -2.687 1.00 93.56 75 LEU A N 1
ATOM 579 C CA . LEU A 1 75 ? -5.747 -0.605 -2.525 1.00 93.56 75 LEU A CA 1
ATOM 580 C C . LEU A 1 75 ? -6.096 0.510 -3.517 1.00 93.56 75 LEU A C 1
ATOM 582 O O . LEU A 1 75 ? -6.242 1.663 -3.120 1.00 93.56 75 LEU A O 1
ATOM 586 N N . ALA A 1 76 ? -6.283 0.166 -4.794 1.00 92.75 76 ALA A N 1
ATOM 587 C CA . ALA A 1 76 ? -6.610 1.138 -5.836 1.00 92.75 76 ALA A CA 1
ATOM 588 C C . ALA A 1 76 ? -7.945 1.852 -5.569 1.00 92.75 76 ALA A C 1
ATOM 590 O O . ALA A 1 76 ? -8.078 3.053 -5.808 1.00 92.75 76 ALA A O 1
ATOM 591 N N . GLU A 1 77 ? -8.930 1.132 -5.029 1.00 95.12 77 GLU A N 1
ATOM 592 C CA . GLU A 1 77 ? -10.205 1.722 -4.638 1.00 95.12 77 GLU A CA 1
ATOM 593 C C . GLU A 1 77 ? -10.026 2.701 -3.475 1.00 95.12 77 GLU A C 1
ATOM 595 O O . GLU A 1 77 ? -10.534 3.822 -3.527 1.00 95.12 77 GLU A O 1
ATOM 600 N N . MET A 1 78 ? -9.264 2.314 -2.453 1.00 95.06 78 MET A N 1
ATOM 601 C CA . MET A 1 78 ? -9.013 3.171 -1.296 1.00 95.06 78 MET A CA 1
ATOM 602 C C . MET A 1 78 ? -8.190 4.408 -1.655 1.00 95.06 78 MET A C 1
ATOM 604 O O . MET A 1 78 ? -8.516 5.501 -1.196 1.00 95.06 78 MET A O 1
ATOM 608 N N . MET A 1 79 ? -7.203 4.284 -2.542 1.00 93.62 79 MET A N 1
ATOM 609 C CA . MET A 1 79 ? -6.451 5.426 -3.075 1.00 93.62 79 MET A CA 1
ATOM 610 C C . MET A 1 79 ? -7.330 6.375 -3.900 1.00 93.62 79 MET A C 1
ATOM 612 O O . MET A 1 79 ? -7.097 7.581 -3.894 1.00 93.62 79 MET A O 1
ATOM 616 N N . ARG A 1 80 ? -8.373 5.864 -4.572 1.00 94.06 80 ARG A N 1
ATOM 617 C CA . ARG A 1 80 ? -9.362 6.700 -5.270 1.00 94.06 80 ARG A CA 1
ATOM 618 C C . ARG A 1 80 ? -10.299 7.422 -4.301 1.00 94.06 80 ARG A C 1
ATOM 620 O O . ARG A 1 80 ? -10.656 8.568 -4.551 1.00 94.06 80 ARG A O 1
ATOM 627 N N . ARG A 1 81 ? -10.722 6.753 -3.222 1.00 94.69 81 ARG A N 1
ATOM 628 C CA . ARG A 1 81 ? -11.568 7.346 -2.168 1.00 94.69 81 ARG A CA 1
ATOM 629 C C . ARG A 1 81 ? -10.810 8.413 -1.369 1.00 94.69 81 ARG A C 1
ATOM 631 O O . ARG A 1 81 ? -11.398 9.425 -1.005 1.00 94.69 81 ARG A O 1
ATOM 638 N N . TYR A 1 82 ? -9.516 8.195 -1.139 1.00 93.50 82 TYR A N 1
ATOM 639 C CA . TYR A 1 82 ? -8.649 9.056 -0.336 1.00 93.50 82 TYR A CA 1
ATOM 640 C C . TYR A 1 82 ? -7.369 9.424 -1.100 1.00 93.50 82 TYR A C 1
ATOM 642 O O . TYR A 1 82 ? -6.299 8.891 -0.794 1.00 93.50 82 TYR A O 1
ATOM 650 N N . PRO A 1 83 ? -7.445 10.307 -2.108 1.00 90.19 83 PRO A N 1
ATOM 651 C CA . PRO A 1 83 ? -6.267 10.720 -2.858 1.00 90.19 83 PRO A CA 1
ATOM 652 C C . PRO A 1 83 ? -5.346 11.595 -1.994 1.00 90.19 83 PRO A C 1
ATOM 654 O O . PRO A 1 83 ? -5.805 12.502 -1.301 1.00 90.19 83 PRO A O 1
ATOM 657 N N . VAL A 1 84 ? -4.035 11.358 -2.073 1.00 84.44 84 VAL A N 1
ATOM 658 C CA . VAL A 1 84 ? -3.012 12.246 -1.500 1.00 84.44 84 VAL A CA 1
ATOM 659 C C . VAL A 1 84 ? -2.361 13.010 -2.646 1.00 84.44 84 VAL A C 1
ATOM 661 O O . VAL A 1 84 ? -1.815 12.402 -3.565 1.00 84.44 84 VAL A O 1
ATOM 664 N N . LEU A 1 85 ? -2.429 14.341 -2.599 1.00 66.31 85 LEU A N 1
ATOM 665 C CA . LEU A 1 85 ? -1.669 15.200 -3.503 1.00 66.31 85 LEU A CA 1
ATOM 666 C C . LEU A 1 85 ? -0.205 15.165 -3.062 1.00 66.31 85 LEU A C 1
ATOM 668 O O . LEU A 1 85 ? 0.149 15.713 -2.019 1.00 66.31 85 LEU A O 1
ATOM 672 N N . VAL A 1 86 ? 0.630 14.478 -3.835 1.00 54.84 86 VAL A N 1
ATOM 673 C CA . VAL A 1 86 ? 2.084 14.526 -3.673 1.00 54.84 86 VAL A CA 1
ATOM 674 C C . VAL A 1 86 ? 2.550 15.816 -4.358 1.00 54.84 86 VAL A C 1
ATOM 676 O O . VAL A 1 86 ? 2.453 15.912 -5.581 1.00 54.84 86 VAL A O 1
ATOM 679 N N . TYR A 1 87 ? 2.937 16.822 -3.567 1.00 46.31 87 TYR A N 1
ATOM 680 C CA . TYR A 1 87 ? 3.522 18.087 -4.038 1.00 46.31 87 TYR A CA 1
ATOM 681 C C . TYR A 1 87 ? 5.038 17.975 -4.184 1.00 46.31 87 TYR A C 1
ATOM 683 O O . TYR A 1 87 ? 5.654 17.295 -3.331 1.00 46.31 87 TYR A O 1
#

Foldseek 3Di:
DDDPVNQLVVLVVPDDDDDDSVVVVCCCPPVVDHPPVVVVVVLLVVVVVVCVVVQQFPDDDDQWTAHPVRDTDGNVVVCVVPPDDDD